Protein AF-A0A8B7JJY1-F1 (afdb_monomer_lite)

Secondary structure (DSSP, 8-state):
--TTHHHHHHHHHHHHHHTT--------------------SGGGGGG------TTHHHHHHHHHT-TTT--HHHHHHHHHHHHHHHHHHHHHHHHHHHHHHHHHHHHHHHHHHHGGGSTT--HHHHHHHHHHHHHHHHHHHHHHHHHHHHHHHHHHHHHHHHHHH--------

Foldseek 3Di:
DPPPVVVVVVVVVVVVCVVPPDDPDDDDDDDDDDDDDDDPPVVPPPPDDDDDDPVPVVVVVVCVVCVPPDDPVNVVVVVLVVVLVVLVVVLVVLVVVLVVVVSVLVVLVVVLVVQVVDPPRDPVVSVVSVVVSVVVNCVSVVVSVVSVVVSVVSVVVVVVVVVVVCDPDPPDD

Structure (mmCIF, N/CA/C/O backbone):
data_AF-A0A8B7JJY1-F1
#
_entry.id   AF-A0A8B7JJY1-F1
#
loop_
_atom_site.group_PDB
_atom_site.id
_atom_site.type_symbol
_atom_site.label_atom_id
_atom_site.label_alt_id
_atom_site.label_comp_id
_atom_site.label_asym_id
_atom_site.label_entity_id
_atom_site.label_seq_id
_atom_site.pdbx_PDB_ins_code
_atom_site.Cartn_x
_atom_site.Cartn_y
_atom_site.Cartn_z
_atom_site.occupancy
_atom_site.B_iso_or_equiv
_atom_site.auth_seq_id
_atom_site.auth_comp_id
_atom_site.auth_asym_id
_atom_site.auth_atom_id
_atom_site.pdbx_PDB_model_num
ATOM 1 N N . MET A 1 1 ? -11.101 31.509 41.297 1.00 53.81 1 MET A N 1
ATOM 2 C CA . MET A 1 1 ? -9.806 30.804 41.414 1.00 53.81 1 MET A CA 1
ATOM 3 C C . MET A 1 1 ? -9.238 30.562 40.014 1.00 53.81 1 MET A C 1
ATOM 5 O O . MET A 1 1 ? -9.301 29.448 39.533 1.00 53.81 1 MET A O 1
ATOM 9 N N . ALA A 1 2 ? -8.731 31.598 39.335 1.00 56.09 2 ALA A N 1
ATOM 10 C CA . ALA A 1 2 ? -8.186 31.492 37.966 1.00 56.09 2 ALA A CA 1
ATOM 11 C C . ALA A 1 2 ? -6.667 31.771 37.901 1.00 56.09 2 ALA A C 1
ATOM 13 O O . ALA A 1 2 ? -6.073 31.840 36.832 1.00 56.09 2 ALA A O 1
ATOM 14 N N . SER A 1 3 ? -6.023 31.951 39.060 1.00 49.88 3 SER A N 1
ATOM 15 C CA . SER A 1 3 ? -4.621 32.381 39.147 1.00 49.88 3 SER A CA 1
ATOM 16 C C . SER A 1 3 ? -3.614 31.225 39.174 1.00 49.88 3 SER A C 1
ATOM 18 O O . SER A 1 3 ? -2.417 31.485 39.127 1.00 49.88 3 SER A O 1
ATOM 20 N N . CYS A 1 4 ? -4.061 29.968 39.266 1.00 49.09 4 CYS A N 1
ATOM 21 C CA . CYS A 1 4 ? -3.164 28.807 39.345 1.00 49.09 4 CYS A CA 1
ATOM 22 C C . CYS A 1 4 ? -2.930 28.153 37.972 1.00 49.09 4 CYS A C 1
ATOM 24 O O . CYS A 1 4 ? -1.825 27.694 37.698 1.00 49.09 4 CYS A O 1
ATOM 26 N N . GLU A 1 5 ? -3.928 28.168 37.081 1.00 56.09 5 GLU A N 1
ATOM 27 C CA . GLU A 1 5 ? -3.805 27.614 35.721 1.00 56.09 5 GLU A CA 1
ATOM 28 C C . GLU A 1 5 ? -2.905 28.461 34.813 1.00 56.09 5 GLU A C 1
ATOM 30 O O . GLU A 1 5 ? -2.125 27.917 34.032 1.00 56.09 5 GLU A O 1
ATOM 35 N N . ASN A 1 6 ? -2.936 29.791 34.954 1.00 55.22 6 ASN A N 1
ATOM 36 C CA . ASN A 1 6 ? -2.139 30.672 34.097 1.00 55.22 6 ASN A CA 1
ATOM 37 C C . ASN A 1 6 ? -0.626 30.596 34.404 1.00 55.22 6 ASN A C 1
ATOM 39 O O . ASN A 1 6 ? 0.219 30.657 33.507 1.00 55.22 6 ASN A O 1
ATOM 43 N N . THR A 1 7 ? -0.270 30.381 35.673 1.00 59.16 7 THR A N 1
ATOM 44 C CA . THR A 1 7 ? 1.124 30.208 36.114 1.00 59.16 7 THR A CA 1
ATOM 45 C C . THR A 1 7 ? 1.692 28.871 35.638 1.00 59.16 7 THR A C 1
ATOM 47 O O . THR A 1 7 ? 2.851 28.797 35.236 1.00 59.16 7 THR A O 1
ATOM 50 N N . LEU A 1 8 ? 0.864 27.820 35.607 1.00 59.53 8 LEU A N 1
ATOM 51 C CA . LEU A 1 8 ? 1.275 26.482 35.178 1.00 59.53 8 LEU A CA 1
ATOM 52 C C . LEU A 1 8 ? 1.573 26.428 33.670 1.00 59.53 8 LEU A C 1
ATOM 54 O O . LEU A 1 8 ? 2.551 25.807 33.256 1.00 59.53 8 LEU A O 1
ATOM 58 N N . ASN A 1 9 ? 0.783 27.137 32.855 1.00 59.88 9 ASN A N 1
ATOM 59 C CA . ASN A 1 9 ? 1.056 27.282 31.423 1.00 59.88 9 ASN A CA 1
ATOM 60 C C . ASN A 1 9 ? 2.315 28.116 31.148 1.00 59.88 9 ASN A C 1
ATOM 62 O O . ASN A 1 9 ? 3.125 27.728 30.308 1.00 59.88 9 ASN A O 1
ATOM 66 N N . THR A 1 10 ? 2.538 29.200 31.899 1.00 67.88 10 THR A N 1
ATOM 67 C CA . THR A 1 10 ? 3.761 30.017 31.778 1.00 67.88 10 THR A CA 1
ATOM 68 C C . THR A 1 10 ? 5.023 29.218 32.127 1.00 67.88 10 THR A C 1
ATOM 70 O O . THR A 1 10 ? 6.029 29.318 31.428 1.00 67.88 10 THR A O 1
ATOM 73 N N . LEU A 1 11 ? 4.972 28.364 33.156 1.00 64.19 11 LEU A N 1
ATOM 74 C CA . LEU A 1 11 ? 6.097 27.502 33.548 1.00 64.19 11 LEU A CA 1
ATOM 75 C C . LEU A 1 11 ? 6.372 26.378 32.535 1.00 64.19 11 LEU A C 1
ATOM 77 O O . LEU A 1 11 ? 7.530 26.038 32.293 1.00 64.19 11 LEU A O 1
ATOM 81 N N . ARG A 1 12 ? 5.329 25.837 31.891 1.00 62.50 12 ARG A N 1
ATOM 82 C CA . ARG A 1 12 ? 5.481 24.855 30.802 1.00 62.50 12 ARG A CA 1
ATOM 83 C C . ARG A 1 12 ? 6.075 25.485 29.540 1.00 62.50 12 ARG A C 1
ATOM 85 O O . ARG A 1 12 ? 6.943 24.876 28.919 1.00 62.50 12 ARG A O 1
ATOM 92 N N . TYR A 1 13 ? 5.678 26.715 29.206 1.00 61.44 13 TYR A N 1
ATOM 93 C CA . TYR A 1 13 ? 6.307 27.483 28.127 1.00 61.44 13 TYR A CA 1
ATOM 94 C C . TYR A 1 13 ? 7.767 27.831 28.448 1.00 61.44 13 TYR A C 1
ATOM 96 O O . TYR A 1 13 ? 8.627 27.688 27.586 1.00 61.44 13 TYR A O 1
ATOM 104 N N . ALA A 1 14 ? 8.074 28.217 29.692 1.00 62.66 14 ALA A N 1
ATOM 105 C CA . ALA A 1 14 ? 9.435 28.547 30.111 1.00 62.66 14 ALA A CA 1
ATOM 106 C C . ALA A 1 14 ? 10.409 27.363 29.982 1.00 62.66 14 ALA A C 1
ATOM 108 O O . ALA A 1 14 ? 11.548 27.574 29.577 1.00 62.66 14 ALA A O 1
ATOM 109 N N . ASN A 1 15 ? 9.970 26.129 30.264 1.00 58.31 15 ASN A N 1
ATOM 110 C CA . ASN A 1 15 ? 10.797 24.936 30.040 1.00 58.31 15 ASN A CA 1
ATOM 111 C C . ASN A 1 15 ? 10.947 24.593 28.553 1.00 58.31 15 ASN A C 1
ATOM 113 O O . ASN A 1 15 ? 12.046 24.270 28.124 1.00 58.31 15 ASN A O 1
ATOM 117 N N . ARG A 1 16 ? 9.889 24.741 27.744 1.00 63.34 16 ARG A N 1
ATOM 118 C CA . ARG A 1 16 ? 9.947 24.438 26.301 1.00 63.34 16 ARG A CA 1
ATOM 119 C C . ARG A 1 16 ? 10.773 25.451 25.495 1.00 63.34 16 ARG A C 1
ATOM 121 O O . ARG A 1 16 ? 11.265 25.123 24.425 1.00 63.34 16 ARG A O 1
ATOM 128 N N . VAL A 1 17 ? 10.931 26.674 26.007 1.00 52.97 17 VAL A N 1
ATOM 129 C CA . VAL A 1 17 ? 11.769 27.729 25.406 1.00 52.97 17 VAL A CA 1
ATOM 130 C C . VAL A 1 17 ? 13.211 27.689 25.938 1.00 52.97 17 VAL A C 1
ATOM 132 O O . VAL A 1 17 ? 14.125 28.115 25.237 1.00 52.97 17 VAL A O 1
ATOM 135 N N . LYS A 1 18 ? 13.455 27.138 27.139 1.00 53.94 18 LYS A N 1
ATOM 136 C CA . LYS A 1 18 ? 14.809 27.027 27.715 1.00 53.94 18 LYS A CA 1
ATOM 137 C C . LYS A 1 18 ? 15.729 26.040 26.993 1.00 53.94 18 LYS A C 1
ATOM 139 O O . LYS A 1 18 ? 16.936 26.149 27.159 1.00 53.94 18 LYS A O 1
ATOM 144 N N . GLU A 1 19 ? 15.188 25.130 26.188 1.00 52.56 19 GLU A N 1
ATOM 145 C CA . GLU A 1 19 ? 15.980 24.224 25.339 1.00 52.56 19 GLU A CA 1
ATOM 146 C C . GLU A 1 19 ? 16.376 24.851 23.986 1.00 52.56 19 GLU A C 1
ATOM 148 O O . GLU A 1 19 ? 17.076 24.226 23.199 1.00 52.56 19 GLU A O 1
ATOM 153 N N . LEU A 1 20 ? 15.985 26.107 23.717 1.00 45.38 20 LEU A N 1
ATOM 154 C CA . LEU A 1 20 ? 16.317 26.846 22.487 1.00 45.38 20 LEU A CA 1
ATOM 155 C C . LEU A 1 20 ? 17.454 27.871 22.658 1.00 45.38 20 LEU A C 1
ATOM 157 O O . LEU A 1 20 ? 17.585 28.795 21.853 1.00 45.38 20 LEU A O 1
ATOM 161 N N . THR A 1 21 ? 18.309 27.735 23.674 1.00 42.06 21 THR A N 1
ATOM 162 C CA . THR A 1 21 ? 19.551 28.520 23.729 1.00 42.06 21 THR A CA 1
ATOM 163 C C . THR A 1 21 ? 20.600 27.888 22.820 1.00 42.06 21 THR A C 1
ATOM 165 O O . THR A 1 21 ? 21.373 27.032 23.234 1.00 42.06 21 THR A O 1
ATOM 168 N N . VAL A 1 22 ? 20.604 28.327 21.563 1.00 49.00 22 VAL A N 1
ATOM 169 C CA . VAL A 1 22 ? 21.745 28.199 20.654 1.00 49.00 22 VAL A CA 1
ATOM 170 C C . VAL A 1 22 ? 22.878 29.053 21.221 1.00 49.00 22 VAL A C 1
ATOM 172 O O . VAL A 1 22 ? 22.745 30.276 21.279 1.00 49.00 22 VAL A O 1
ATOM 175 N N . ASP A 1 23 ? 23.967 28.420 21.657 1.00 38.47 23 ASP A N 1
ATOM 176 C CA . ASP A 1 23 ? 25.194 29.104 22.069 1.00 38.47 23 ASP A CA 1
ATOM 177 C C . ASP A 1 23 ? 25.803 29.867 20.877 1.00 38.47 23 ASP A C 1
ATOM 179 O O . ASP A 1 23 ? 26.212 29.248 19.891 1.00 38.47 23 ASP A O 1
ATOM 183 N N . PRO A 1 24 ? 25.916 31.208 20.928 1.00 44.78 24 PRO A N 1
ATOM 184 C CA . PRO A 1 24 ? 26.513 31.994 19.865 1.00 44.78 24 PRO A CA 1
ATOM 185 C C . PRO A 1 24 ? 27.947 32.366 20.255 1.00 44.78 24 PRO A C 1
ATOM 187 O O . PRO A 1 24 ? 28.240 33.532 20.495 1.00 44.78 24 PRO A O 1
ATOM 190 N N . SER A 1 25 ? 28.851 31.389 20.374 1.00 33.53 25 SER A N 1
ATOM 191 C CA . SER A 1 25 ? 30.288 31.688 20.487 1.00 33.53 25 SER A CA 1
ATOM 192 C C . SER A 1 25 ? 31.178 30.474 20.206 1.00 33.53 25 SER A C 1
ATOM 194 O O . SER A 1 25 ? 31.811 29.917 21.097 1.00 33.53 25 SER A O 1
ATOM 196 N N . ALA A 1 26 ? 31.265 30.097 18.933 1.00 39.69 26 ALA A N 1
ATOM 197 C CA . ALA A 1 26 ? 32.429 29.412 18.374 1.00 39.69 26 ALA A CA 1
ATOM 198 C C . ALA A 1 26 ? 32.593 29.865 16.917 1.00 39.69 26 ALA A C 1
ATOM 200 O O . ALA A 1 26 ? 32.303 29.148 15.965 1.00 39.69 26 ALA A O 1
ATOM 201 N N . ALA A 1 27 ? 32.985 31.129 16.749 1.00 38.72 27 ALA A N 1
ATOM 202 C CA . ALA A 1 27 ? 33.456 31.635 15.472 1.00 38.72 27 ALA A CA 1
ATOM 203 C C . ALA A 1 27 ? 34.846 31.053 15.184 1.00 38.72 27 ALA A C 1
ATOM 205 O O . ALA A 1 27 ? 35.764 31.248 15.979 1.00 38.72 27 ALA A O 1
ATOM 206 N N . GLY A 1 28 ? 35.001 30.407 14.027 1.00 34.50 28 GLY A N 1
ATOM 207 C CA . GLY A 1 28 ? 36.308 30.176 13.417 1.00 34.50 28 GLY A CA 1
ATOM 208 C C . GLY A 1 28 ? 36.472 28.822 12.740 1.00 34.50 28 GLY A C 1
ATOM 209 O O . GLY A 1 28 ? 37.181 27.980 13.265 1.00 34.50 28 GLY A O 1
ATOM 210 N N . ASP A 1 29 ? 35.865 28.625 11.568 1.00 31.89 29 ASP A N 1
ATOM 211 C CA . ASP A 1 29 ? 36.676 28.437 10.358 1.00 31.89 29 ASP A CA 1
ATOM 212 C C . ASP A 1 29 ? 35.815 28.454 9.088 1.00 31.89 29 ASP A C 1
ATOM 214 O O . ASP A 1 29 ? 34.839 27.724 8.931 1.00 31.89 29 ASP A O 1
ATOM 218 N N . ILE A 1 30 ? 36.191 29.339 8.167 1.00 44.38 30 ILE A N 1
ATOM 219 C CA . ILE A 1 30 ? 35.606 29.468 6.834 1.00 44.38 30 ILE A CA 1
ATOM 220 C C . ILE A 1 30 ? 36.326 28.490 5.911 1.00 44.38 30 ILE A C 1
ATOM 222 O O . ILE A 1 30 ? 37.510 28.703 5.653 1.00 44.38 30 ILE A O 1
ATOM 226 N N . ARG A 1 31 ? 35.604 27.532 5.307 1.00 36.28 31 ARG A N 1
ATOM 227 C CA . ARG A 1 31 ? 35.847 27.055 3.927 1.00 36.28 31 ARG A CA 1
ATOM 228 C C . ARG A 1 31 ? 34.534 26.669 3.220 1.00 36.28 31 ARG A C 1
ATOM 230 O O . ARG A 1 31 ? 33.567 26.337 3.897 1.00 36.28 31 ARG A O 1
ATOM 237 N N . PRO A 1 32 ? 34.469 26.819 1.881 1.00 40.12 32 PRO A N 1
ATOM 238 C CA . PRO A 1 32 ? 33.241 27.171 1.177 1.00 40.12 32 PRO A CA 1
ATOM 239 C C . PRO A 1 32 ? 32.464 25.976 0.601 1.00 40.12 32 PRO A C 1
ATOM 241 O O . PRO A 1 32 ? 33.020 24.912 0.356 1.00 40.12 32 PRO A O 1
ATOM 244 N N . ILE A 1 33 ? 31.174 26.246 0.371 1.00 48.72 33 ILE A N 1
ATOM 245 C CA . ILE A 1 33 ? 30.218 25.699 -0.613 1.00 48.72 33 ILE A CA 1
ATOM 246 C C . ILE A 1 33 ? 30.835 24.684 -1.601 1.00 48.72 33 ILE A C 1
ATOM 248 O O . ILE A 1 33 ? 31.782 25.034 -2.300 1.00 48.72 33 ILE A O 1
ATOM 252 N N . ILE A 1 34 ? 30.267 23.469 -1.687 1.00 43.06 34 ILE A N 1
ATOM 253 C CA . ILE A 1 34 ? 29.557 22.855 -2.840 1.00 43.06 34 ILE A CA 1
ATOM 254 C C . ILE A 1 34 ? 29.256 21.359 -2.494 1.00 43.06 34 ILE A C 1
ATOM 256 O O . ILE A 1 34 ? 30.105 20.670 -1.940 1.00 43.06 34 ILE A O 1
ATOM 260 N N . HIS A 1 35 ? 28.065 20.891 -2.909 1.00 35.81 35 HIS A N 1
ATOM 261 C CA . HIS A 1 35 ? 27.579 19.505 -3.119 1.00 35.81 35 HIS A CA 1
ATOM 262 C C . HIS A 1 35 ? 26.635 18.872 -2.072 1.00 35.81 35 HIS A C 1
ATOM 264 O O . HIS A 1 35 ? 27.042 18.339 -1.049 1.00 35.81 35 HIS A O 1
ATOM 270 N N . HIS A 1 36 ? 25.341 18.938 -2.424 1.00 46.75 36 HIS A N 1
ATOM 271 C CA . HIS A 1 36 ? 24.285 17.916 -2.330 1.00 46.75 36 HIS A CA 1
ATOM 272 C C . HIS A 1 36 ? 24.599 16.633 -1.534 1.00 46.75 36 HIS A C 1
ATOM 274 O O . HIS A 1 36 ? 25.464 15.856 -1.928 1.00 46.75 36 HIS A O 1
ATOM 280 N N . ALA A 1 37 ? 23.769 16.337 -0.530 1.00 37.34 37 ALA A N 1
ATOM 281 C CA . ALA A 1 37 ? 23.560 14.981 -0.027 1.00 37.34 37 ALA A CA 1
ATOM 282 C C . ALA A 1 37 ? 22.047 14.743 0.151 1.00 37.34 37 ALA A C 1
ATOM 284 O O . ALA A 1 37 ? 21.436 15.348 1.035 1.00 37.34 37 ALA A O 1
ATOM 285 N N . PRO A 1 38 ? 21.407 13.929 -0.707 1.00 48.16 38 PRO A N 1
ATOM 286 C CA . PRO A 1 38 ? 20.102 13.353 -0.432 1.00 48.16 38 PRO A CA 1
ATOM 287 C C . PRO A 1 38 ? 20.334 12.044 0.327 1.00 48.16 38 PRO A C 1
ATOM 289 O O . PRO A 1 38 ? 20.974 11.158 -0.215 1.00 48.16 38 PRO A O 1
ATOM 292 N N . ASN A 1 39 ? 19.893 11.952 1.579 1.00 45.53 39 ASN A N 1
ATOM 293 C CA . ASN A 1 39 ? 19.577 10.696 2.273 1.00 45.53 39 ASN A CA 1
ATOM 294 C C . ASN A 1 39 ? 19.103 11.067 3.682 1.00 45.53 39 ASN A C 1
ATOM 296 O O . ASN A 1 39 ? 19.891 11.188 4.610 1.00 45.53 39 ASN A O 1
ATOM 300 N N . GLN A 1 40 ? 17.800 11.323 3.807 1.00 50.97 40 GLN A N 1
ATOM 301 C CA . GLN A 1 40 ? 17.097 11.472 5.092 1.00 50.97 40 GLN A CA 1
ATOM 302 C C . GLN A 1 40 ? 16.291 10.202 5.429 1.00 50.97 40 GLN A C 1
ATOM 304 O O . GLN A 1 40 ? 15.355 10.257 6.218 1.00 50.97 40 GLN A O 1
ATOM 309 N N . ILE A 1 41 ? 16.600 9.078 4.776 1.00 54.75 41 ILE A N 1
ATOM 310 C CA . ILE A 1 41 ? 15.827 7.834 4.894 1.00 54.75 41 ILE A CA 1
ATOM 311 C C . ILE A 1 41 ? 16.352 6.971 6.056 1.00 54.75 41 ILE A C 1
ATOM 313 O O . ILE A 1 41 ? 15.552 6.406 6.794 1.00 54.75 41 ILE A O 1
ATOM 317 N N . ASP A 1 42 ? 17.669 6.973 6.289 1.00 49.69 42 ASP A N 1
ATOM 318 C CA . ASP A 1 42 ? 18.332 6.207 7.361 1.00 49.69 42 ASP A CA 1
ATOM 319 C C . ASP A 1 42 ? 17.873 6.594 8.783 1.00 49.69 42 ASP A C 1
ATOM 321 O O . ASP A 1 42 ? 17.806 5.756 9.678 1.00 49.69 42 ASP A O 1
ATOM 325 N N . ASP A 1 43 ? 17.504 7.857 9.016 1.00 48.50 43 ASP A N 1
ATOM 326 C CA . ASP A 1 43 ? 17.168 8.343 10.366 1.00 48.50 43 ASP A CA 1
ATOM 327 C C . ASP A 1 43 ? 15.772 7.906 10.860 1.00 48.50 43 ASP A C 1
ATOM 329 O O . ASP A 1 43 ? 15.434 8.119 12.028 1.00 48.50 43 ASP A O 1
ATOM 333 N N . LEU A 1 44 ? 14.942 7.295 10.005 1.00 50.69 44 LEU A N 1
ATOM 334 C CA . LEU A 1 44 ? 13.538 7.012 10.323 1.00 50.69 44 LEU A CA 1
ATOM 335 C C . LEU A 1 44 ? 13.284 5.598 10.872 1.00 50.69 44 LEU A C 1
ATOM 337 O O . LEU A 1 44 ? 12.247 5.352 11.495 1.00 50.69 44 LEU A O 1
ATOM 341 N N . GLU A 1 45 ? 14.236 4.682 10.697 1.00 51.00 45 GLU A N 1
ATOM 342 C CA . GLU A 1 45 ? 14.112 3.275 11.096 1.00 51.00 45 GLU A CA 1
ATOM 343 C C . GLU A 1 45 ? 14.247 3.076 12.623 1.00 51.00 45 GLU A C 1
ATOM 345 O O . GLU A 1 45 ? 13.600 2.212 13.217 1.00 51.00 45 GLU A O 1
ATOM 350 N N . THR A 1 46 ? 15.009 3.938 13.305 1.00 49.69 46 THR A N 1
ATOM 351 C CA . THR A 1 46 ? 15.465 3.723 14.693 1.00 49.69 46 THR A CA 1
ATOM 352 C C . THR A 1 46 ? 14.451 4.090 15.792 1.00 49.69 46 THR A C 1
ATOM 354 O O . T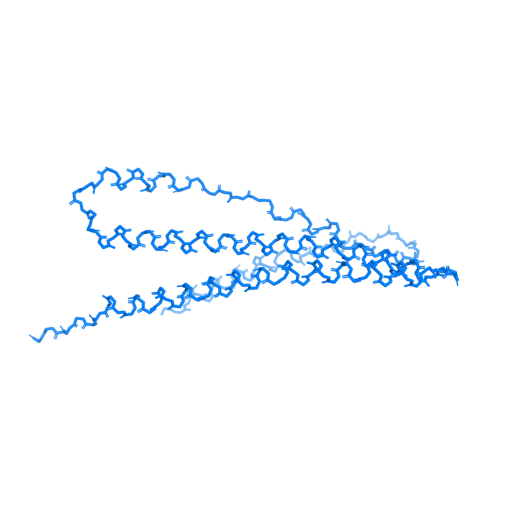HR A 1 46 ? 14.720 3.885 16.975 1.00 49.69 46 THR A O 1
ATOM 357 N N . GLN A 1 47 ? 13.283 4.649 15.457 1.00 49.25 47 GLN A N 1
ATOM 358 C CA . GLN A 1 47 ? 12.389 5.268 16.453 1.00 49.25 47 GLN A CA 1
ATOM 359 C C . GLN A 1 47 ? 11.287 4.345 17.015 1.00 49.25 47 GLN A C 1
ATOM 361 O O . GLN A 1 47 ? 10.674 4.676 18.030 1.00 49.25 47 GLN A O 1
ATOM 366 N N . TRP A 1 48 ? 11.022 3.184 16.409 1.00 54.06 48 TRP A N 1
ATOM 367 C CA . TRP A 1 48 ? 9.759 2.456 16.641 1.00 54.06 48 TRP A CA 1
ATOM 368 C C . TRP A 1 48 ? 9.895 1.096 17.348 1.00 54.06 48 TRP A C 1
ATOM 370 O O . TRP A 1 48 ? 8.969 0.287 17.323 1.00 54.06 48 TRP A O 1
ATOM 380 N N . GLY A 1 49 ? 11.026 0.854 18.018 1.00 49.25 49 GLY A N 1
ATOM 381 C CA . GLY A 1 49 ? 11.299 -0.374 18.769 1.00 49.25 49 GLY A CA 1
ATOM 382 C C . GLY A 1 49 ? 10.408 -0.572 20.006 1.00 49.25 49 GLY A C 1
ATOM 383 O O . GLY A 1 49 ? 10.631 0.046 21.041 1.00 49.25 49 GLY A O 1
ATOM 384 N N . VAL A 1 50 ? 9.422 -1.462 19.858 1.00 52.78 50 VAL A N 1
ATOM 385 C CA . VAL A 1 50 ? 8.865 -2.442 20.817 1.00 52.78 50 VAL A CA 1
ATOM 386 C C . VAL A 1 50 ? 8.839 -2.052 22.303 1.00 52.78 50 VAL A C 1
ATOM 388 O O . VAL A 1 50 ? 9.834 -2.137 23.020 1.00 52.78 50 VAL A O 1
ATOM 391 N N . GLY A 1 51 ? 7.630 -1.790 22.801 1.00 42.72 51 GLY A N 1
ATOM 392 C CA . GLY A 1 51 ? 7.303 -1.812 24.225 1.00 42.72 51 GLY A CA 1
ATOM 393 C C . GLY A 1 51 ? 6.040 -2.633 24.470 1.00 42.72 51 GLY A C 1
ATOM 394 O O . GLY A 1 51 ? 4.974 -2.061 24.668 1.00 42.72 51 GLY A O 1
ATOM 395 N N . SER A 1 52 ? 6.136 -3.965 24.444 1.00 45.16 52 SER A N 1
ATOM 396 C CA . SER A 1 52 ? 5.044 -4.829 24.909 1.00 45.16 52 SER A CA 1
ATOM 397 C C . SER A 1 52 ? 4.917 -4.693 26.429 1.00 45.16 52 SER A C 1
ATOM 399 O O . SER A 1 52 ? 5.843 -5.025 27.170 1.00 45.16 52 SER A O 1
ATOM 401 N N . SER A 1 53 ? 3.786 -4.161 26.898 1.00 46.69 53 SER A N 1
ATOM 402 C CA . SER A 1 53 ? 3.531 -3.968 28.328 1.00 46.69 53 SER A CA 1
ATOM 403 C C . SER A 1 53 ? 3.152 -5.297 29.015 1.00 46.69 53 SER A C 1
ATOM 405 O O . SER A 1 53 ? 2.231 -5.965 28.544 1.00 46.69 53 SER A O 1
ATOM 407 N N . PRO A 1 54 ? 3.772 -5.679 30.152 1.00 49.22 54 PRO A N 1
ATOM 408 C CA . PRO A 1 54 ? 3.503 -6.940 30.870 1.00 49.22 54 PRO A CA 1
ATOM 409 C C . PRO A 1 54 ? 2.119 -7.070 31.539 1.00 49.22 54 PRO A C 1
ATOM 411 O O . PRO A 1 54 ? 1.864 -8.036 32.246 1.00 49.22 54 PRO A O 1
ATOM 414 N N . GLN A 1 55 ? 1.217 -6.103 31.374 1.00 52.03 55 GLN A N 1
ATOM 415 C CA . GLN A 1 55 ? 0.028 -5.936 32.229 1.00 52.03 55 GLN A CA 1
ATOM 416 C C . GLN A 1 55 ? -1.154 -6.865 31.889 1.00 52.03 55 GLN A C 1
ATOM 418 O O . GLN A 1 55 ? -2.176 -6.831 32.574 1.00 52.03 55 GLN A O 1
ATOM 423 N N . ARG A 1 56 ? -1.042 -7.684 30.834 1.00 56.34 56 ARG A N 1
ATOM 424 C CA . ARG A 1 56 ? -2.131 -8.553 30.348 1.00 56.34 56 ARG A CA 1
ATOM 425 C C . ARG A 1 56 ? -2.357 -9.785 31.234 1.00 56.34 56 ARG A C 1
ATOM 427 O O . ARG A 1 56 ? -3.497 -10.225 31.365 1.00 56.34 56 ARG A O 1
ATOM 434 N N . ASP A 1 57 ? -1.309 -10.300 31.878 1.00 59.59 57 ASP A N 1
ATOM 435 C CA . ASP A 1 57 ? -1.399 -11.520 32.697 1.00 59.59 57 ASP A CA 1
ATOM 436 C C . ASP A 1 57 ? -1.953 -11.256 34.106 1.00 59.59 57 ASP A C 1
ATOM 438 O O . ASP A 1 57 ? -2.700 -12.073 34.651 1.00 59.59 57 ASP A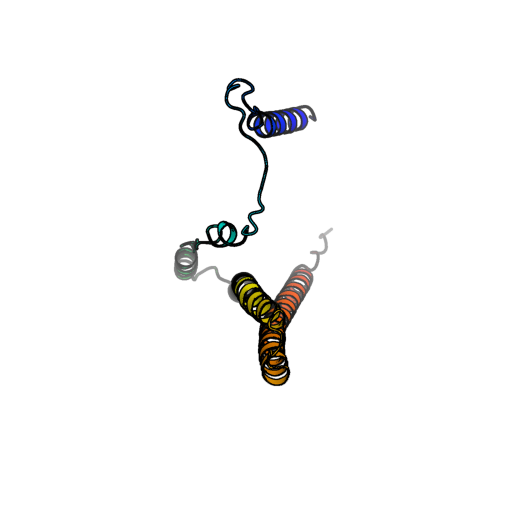 O 1
ATOM 442 N N . ASP A 1 58 ? -1.676 -10.080 34.669 1.00 64.44 58 ASP A N 1
ATOM 443 C CA . ASP A 1 58 ? -2.088 -9.734 36.033 1.00 64.44 58 ASP A CA 1
ATOM 444 C C . ASP A 1 58 ? -3.613 -9.574 36.156 1.00 64.44 58 ASP A C 1
ATOM 446 O O . ASP A 1 58 ? -4.209 -9.956 37.164 1.00 64.44 58 ASP A O 1
ATOM 450 N N . LEU A 1 59 ? -4.277 -9.055 35.116 1.00 61.03 59 LEU A N 1
ATOM 451 C CA . LEU A 1 59 ? -5.723 -8.811 35.139 1.00 61.03 59 LEU A CA 1
ATOM 452 C C . LEU A 1 59 ? -6.541 -10.105 35.013 1.00 61.03 59 LEU A C 1
ATOM 454 O O . LEU A 1 59 ? -7.604 -10.236 35.627 1.00 61.03 59 LEU A O 1
ATOM 458 N N . LYS A 1 60 ? -6.008 -11.090 34.279 1.00 63.59 60 LYS A N 1
ATOM 459 C CA . LYS A 1 60 ? -6.576 -12.438 34.196 1.00 63.59 60 LYS A CA 1
ATOM 460 C C . LYS A 1 60 ? -6.532 -13.134 35.561 1.00 63.59 60 LYS A C 1
ATOM 462 O O . LYS A 1 60 ? -7.541 -13.694 35.988 1.00 63.59 60 LYS A O 1
ATOM 467 N N . LEU A 1 61 ? -5.415 -13.000 36.284 1.00 62.12 61 LEU A N 1
ATOM 468 C CA . LEU A 1 61 ? -5.257 -13.542 37.638 1.00 62.12 61 LEU A CA 1
ATOM 469 C C . LEU A 1 61 ? -6.251 -12.937 38.646 1.00 62.12 61 LEU A C 1
ATOM 471 O O . LEU A 1 61 ? -6.746 -13.636 39.529 1.00 62.12 61 LEU A O 1
ATOM 475 N N . LEU A 1 62 ? -6.554 -11.641 38.522 1.00 60.25 62 LEU A N 1
ATOM 476 C CA . LEU A 1 62 ? -7.484 -10.946 39.421 1.00 60.25 62 LEU A CA 1
ATOM 477 C C . LEU A 1 62 ? -8.950 -11.359 39.205 1.00 60.25 62 LEU A C 1
ATOM 479 O O . LEU A 1 62 ? -9.726 -11.357 40.165 1.00 60.25 62 LEU A O 1
ATOM 483 N N . CYS A 1 63 ? -9.317 -11.740 37.976 1.00 56.00 63 CYS A N 1
ATOM 484 C CA . CYS A 1 63 ? -10.649 -12.263 37.656 1.00 56.00 63 CYS A CA 1
ATOM 485 C C . CYS A 1 63 ? -10.844 -13.690 38.186 1.00 56.00 63 CYS A C 1
ATOM 487 O O . CYS A 1 63 ? -11.884 -13.979 38.772 1.00 56.00 63 CYS A O 1
ATOM 489 N N . GLU A 1 64 ? -9.833 -14.555 38.047 1.00 58.06 64 GLU A N 1
ATOM 490 C CA . GLU A 1 64 ? -9.853 -15.927 38.585 1.00 58.06 64 GLU A CA 1
ATOM 491 C C . GLU A 1 64 ? -9.950 -15.950 40.124 1.00 58.06 64 GLU A C 1
ATOM 493 O O . GLU A 1 64 ? -10.488 -16.889 40.701 1.00 58.06 64 GLU A O 1
ATOM 498 N N . GLN A 1 65 ? -9.478 -14.899 40.806 1.00 53.97 65 GLN A N 1
ATOM 499 C CA . GLN A 1 65 ? -9.562 -14.776 42.268 1.00 53.97 65 GLN A CA 1
ATOM 500 C C . GLN A 1 65 ? -10.885 -14.188 42.793 1.00 53.97 65 GLN A C 1
ATOM 502 O O . GLN A 1 65 ? -11.102 -14.213 44.003 1.00 53.97 65 GLN A O 1
ATOM 507 N N . ASN A 1 66 ? -11.773 -13.678 41.931 1.00 49.62 66 ASN A N 1
ATOM 508 C CA . ASN A 1 66 ? -13.045 -13.049 42.323 1.00 49.62 66 ASN A CA 1
ATOM 509 C C . ASN A 1 66 ? -14.256 -13.704 41.631 1.00 49.62 66 ASN A C 1
ATOM 511 O O . ASN A 1 66 ? -15.140 -13.013 41.124 1.00 49.62 66 ASN A O 1
ATOM 515 N N . GLU A 1 67 ? -14.332 -15.040 41.629 1.00 48.38 67 GLU A N 1
ATOM 516 C CA . GLU A 1 67 ? -15.449 -15.812 41.042 1.00 48.38 67 GLU A CA 1
ATOM 517 C C . GLU A 1 67 ? -16.844 -15.458 41.614 1.00 48.38 67 GLU A C 1
ATOM 519 O O . GLU A 1 67 ? -17.860 -15.824 41.026 1.00 48.38 67 GLU A O 1
ATOM 524 N N . GLU A 1 68 ? -16.923 -14.723 42.729 1.00 51.06 68 GLU A N 1
ATOM 525 C CA . GLU A 1 68 ? -18.182 -14.399 43.415 1.00 51.06 68 GLU A CA 1
ATOM 526 C C . GLU A 1 68 ? -18.864 -13.096 42.924 1.00 51.06 68 GLU A C 1
ATOM 528 O O . GLU A 1 68 ? -20.022 -12.860 43.266 1.00 51.06 68 GLU A O 1
ATOM 533 N N . GLU A 1 69 ? -18.219 -12.274 42.075 1.00 49.28 69 GLU A N 1
ATOM 534 C CA . GLU A 1 69 ? -18.776 -10.972 41.628 1.00 49.28 69 GLU A CA 1
ATOM 535 C C . GLU A 1 69 ? -18.664 -10.655 40.116 1.00 49.28 69 GLU A C 1
ATOM 537 O O . GLU A 1 69 ? -19.008 -9.551 39.684 1.00 49.28 69 GLU A O 1
ATOM 542 N N . VAL A 1 70 ? -18.259 -11.602 39.260 1.00 52.16 70 VAL A N 1
ATOM 543 C CA . VAL A 1 70 ? -18.229 -11.375 37.799 1.00 52.16 70 VAL A CA 1
ATOM 544 C C . VAL A 1 70 ? -19.584 -11.730 37.183 1.00 52.16 70 VAL A C 1
ATOM 546 O O . VAL A 1 70 ? -19.849 -12.866 36.796 1.00 52.16 70 VAL A O 1
ATOM 549 N N . SER A 1 71 ? -20.478 -10.744 37.074 1.00 61.88 71 SER A N 1
ATOM 550 C CA . SER A 1 71 ? -21.706 -10.905 36.282 1.00 61.88 71 SER A CA 1
ATOM 551 C C . SER A 1 71 ? -21.345 -11.318 34.839 1.00 61.88 71 SER A C 1
ATOM 553 O O . SER A 1 71 ? -20.428 -10.725 34.266 1.00 61.88 71 SER A O 1
ATOM 555 N N . PRO A 1 72 ? -22.072 -12.251 34.191 1.00 66.50 72 PRO A N 1
ATOM 556 C CA . PRO A 1 72 ? -21.841 -12.657 32.793 1.00 66.50 72 PRO A CA 1
ATOM 557 C C . PRO A 1 72 ? -21.754 -11.482 31.798 1.00 66.50 72 PRO A C 1
ATOM 559 O O . PRO A 1 72 ? -21.106 -11.568 30.754 1.00 66.50 72 PRO A O 1
ATOM 562 N N . GLN A 1 73 ? -22.384 -10.355 32.139 1.00 64.19 73 GLN A N 1
ATOM 563 C CA . GLN A 1 73 ? -22.327 -9.111 31.370 1.00 64.19 73 GLN A CA 1
ATOM 564 C C . GLN A 1 73 ? -20.951 -8.429 31.432 1.00 64.19 73 GLN A C 1
ATOM 566 O O . GLN A 1 73 ? -20.502 -7.881 30.431 1.00 64.19 73 GLN A O 1
ATOM 571 N N . LEU A 1 74 ? -20.270 -8.484 32.581 1.00 72.50 74 LEU A N 1
ATOM 572 C CA . LEU A 1 74 ? -18.932 -7.916 32.765 1.00 72.50 74 LEU A CA 1
ATOM 573 C C . LEU A 1 74 ? -17.878 -8.724 31.998 1.00 72.50 74 LEU A C 1
ATOM 575 O O . LEU A 1 74 ? -16.972 -8.141 31.411 1.00 72.50 74 LEU A O 1
ATOM 579 N N . PHE A 1 75 ? -18.041 -10.049 31.943 1.00 73.31 75 PHE A N 1
ATOM 580 C CA . PHE A 1 75 ? -17.186 -10.933 31.147 1.00 73.31 75 PHE A CA 1
ATOM 581 C C . PHE A 1 75 ? -17.284 -10.618 29.645 1.00 73.31 75 PHE A C 1
ATOM 583 O O . PHE A 1 75 ? -16.270 -10.378 28.997 1.00 73.31 75 PHE A O 1
ATOM 590 N N . THR A 1 76 ? -18.510 -10.517 29.120 1.00 75.31 76 THR A N 1
ATOM 591 C CA . THR A 1 76 ? -18.763 -10.165 27.708 1.00 75.31 76 THR A CA 1
ATOM 592 C C . THR A 1 76 ? -18.207 -8.778 27.360 1.00 75.31 76 THR A C 1
ATOM 594 O O . THR A 1 76 ? -17.655 -8.564 26.284 1.00 75.31 76 THR A O 1
ATOM 597 N N . PHE A 1 77 ? -18.319 -7.823 28.288 1.00 75.69 77 PHE A N 1
ATOM 598 C CA . PHE A 1 77 ? -17.747 -6.491 28.110 1.00 75.69 77 PHE A CA 1
ATOM 599 C C . PHE A 1 77 ? -16.213 -6.523 28.058 1.00 75.69 77 PHE A C 1
ATOM 601 O O . PHE A 1 77 ? -15.616 -5.921 27.170 1.00 75.69 77 PHE A O 1
ATOM 608 N N . HIS A 1 78 ? -15.568 -7.247 28.977 1.00 81.50 78 HIS A N 1
ATOM 609 C CA . HIS A 1 78 ? -14.112 -7.373 29.000 1.00 81.50 78 HIS A CA 1
ATOM 610 C C . HIS A 1 78 ? -13.572 -8.040 27.725 1.00 81.50 78 HIS A C 1
ATOM 612 O O . HIS A 1 78 ? -12.538 -7.624 27.203 1.00 81.50 78 HIS A O 1
ATOM 618 N N . GLU A 1 79 ? -14.272 -9.048 27.204 1.00 83.12 79 GLU A N 1
ATOM 619 C CA . GLU A 1 79 ? -13.943 -9.699 25.932 1.00 83.12 79 GLU A CA 1
ATOM 620 C C . GLU A 1 79 ? -14.006 -8.712 24.756 1.00 83.12 79 GLU A C 1
ATOM 622 O O . GLU A 1 79 ? -13.036 -8.594 24.008 1.00 83.12 79 GLU A O 1
ATOM 627 N N . ALA A 1 80 ? -15.086 -7.931 24.645 1.00 82.25 80 ALA A N 1
ATOM 628 C CA . ALA A 1 80 ? -15.241 -6.928 23.589 1.00 82.25 80 ALA A CA 1
ATOM 629 C C . ALA A 1 80 ? -14.163 -5.830 23.652 1.00 82.25 80 ALA A C 1
ATOM 631 O O . ALA A 1 80 ? -13.584 -5.459 22.631 1.00 82.25 80 ALA A O 1
ATOM 632 N N . VAL A 1 81 ? -13.842 -5.339 24.855 1.00 85.69 81 VAL A N 1
ATOM 633 C CA . VAL A 1 81 ? -12.762 -4.358 25.051 1.00 85.69 81 VAL A CA 1
ATOM 634 C C . VAL A 1 81 ? -11.400 -4.957 24.692 1.00 85.69 81 VAL A C 1
ATOM 636 O O . VAL A 1 81 ? -10.602 -4.296 24.033 1.00 85.69 81 VAL A O 1
ATOM 639 N N . SER A 1 82 ? -11.140 -6.210 25.077 1.00 89.19 82 SER A N 1
ATOM 640 C CA . SER A 1 82 ? -9.879 -6.897 24.758 1.00 89.19 82 SER A CA 1
ATOM 641 C C . SER A 1 82 ? -9.694 -7.055 23.249 1.00 89.19 82 SER A C 1
ATOM 643 O O . SER A 1 82 ? -8.619 -6.755 22.734 1.00 89.19 82 SER A O 1
ATOM 645 N N . GLN A 1 83 ? -10.752 -7.455 22.537 1.00 89.31 83 GLN A N 1
ATOM 646 C CA . GLN A 1 83 ? -10.740 -7.559 21.078 1.00 89.31 83 GLN A CA 1
ATOM 647 C C . GLN A 1 83 ? -10.480 -6.200 20.415 1.00 89.31 83 GLN A C 1
ATOM 649 O O . GLN A 1 83 ? -9.714 -6.116 19.462 1.00 89.31 83 GLN A O 1
ATOM 654 N N . MET A 1 84 ? -11.080 -5.122 20.922 1.00 92.12 84 MET A N 1
ATOM 655 C CA . MET A 1 84 ? -10.884 -3.780 20.371 1.00 92.12 84 MET A CA 1
ATOM 656 C C . MET A 1 84 ? -9.435 -3.290 20.510 1.00 92.12 84 MET A C 1
ATOM 658 O O . MET A 1 84 ? -8.903 -2.711 19.565 1.00 92.12 84 MET A O 1
ATOM 662 N N . VAL A 1 85 ? -8.793 -3.545 21.654 1.00 91.94 85 VAL A N 1
ATOM 663 C CA . VAL A 1 85 ? -7.375 -3.207 21.868 1.00 91.94 85 VAL A CA 1
ATOM 664 C C . VAL A 1 85 ? -6.474 -4.021 20.939 1.00 91.94 85 VAL A C 1
ATOM 666 O O . VAL A 1 85 ? -5.582 -3.461 20.314 1.00 91.94 85 VAL A O 1
ATOM 669 N N . GLU A 1 86 ? -6.735 -5.320 20.780 1.00 94.31 86 GLU A N 1
ATOM 670 C CA . GLU A 1 86 ? -5.978 -6.170 19.850 1.00 94.31 86 GLU A CA 1
ATOM 671 C C . GLU A 1 86 ? -6.113 -5.690 18.395 1.00 94.31 86 GLU A C 1
ATOM 673 O O . GLU A 1 86 ? -5.131 -5.635 17.656 1.00 94.31 86 GLU A O 1
ATOM 678 N N . MET A 1 87 ? -7.312 -5.267 17.984 1.00 94.31 87 MET A N 1
ATOM 679 C CA . MET A 1 87 ? -7.522 -4.678 16.660 1.00 94.31 87 MET A CA 1
ATOM 680 C C . MET A 1 87 ? -6.766 -3.355 16.473 1.00 94.31 87 MET A C 1
ATOM 682 O O . MET A 1 87 ? -6.255 -3.102 15.382 1.00 94.31 87 MET A O 1
ATOM 686 N N . GLU A 1 88 ? -6.702 -2.507 17.504 1.00 96.00 88 GLU A N 1
ATOM 687 C CA . GLU A 1 88 ? -5.918 -1.267 17.475 1.00 96.00 88 GLU A CA 1
ATOM 688 C C . GLU A 1 88 ? -4.425 -1.568 17.309 1.00 96.00 88 GLU A C 1
ATOM 690 O O . GLU A 1 88 ? -3.788 -1.015 16.409 1.00 96.00 88 GLU A O 1
ATOM 695 N N . GLU A 1 89 ? -3.886 -2.471 18.136 1.00 96.12 89 GLU A N 1
ATOM 696 C CA . GLU A 1 89 ? -2.489 -2.911 18.073 1.00 96.12 89 GLU A CA 1
ATOM 697 C C . GLU A 1 89 ? -2.151 -3.428 16.669 1.00 96.12 89 GLU A C 1
ATOM 699 O O . GLU A 1 89 ? -1.202 -2.940 16.054 1.00 96.12 89 GLU A O 1
ATOM 704 N N . GLN A 1 90 ? -2.986 -4.308 16.106 1.00 97.00 90 GLN A N 1
ATOM 705 C CA . GLN A 1 90 ? -2.766 -4.873 14.775 1.00 97.00 90 GLN A CA 1
ATOM 706 C C . GLN A 1 90 ? -2.777 -3.811 13.668 1.00 97.00 90 GLN A C 1
ATOM 708 O O . GLN A 1 90 ? -1.895 -3.800 12.813 1.00 97.00 90 GLN A O 1
ATOM 713 N N . VAL A 1 91 ? -3.750 -2.890 13.668 1.00 98.19 91 VAL A N 1
ATOM 714 C CA . VAL A 1 91 ? -3.809 -1.812 12.662 1.00 98.19 91 VAL A CA 1
ATOM 715 C C . VAL A 1 91 ? -2.571 -0.923 12.739 1.00 98.19 91 VAL A C 1
ATOM 717 O O . VAL A 1 91 ? -2.053 -0.483 11.710 1.00 98.19 91 VAL A O 1
ATOM 720 N N . VAL A 1 92 ? -2.093 -0.645 13.950 1.00 98.00 92 VAL A N 1
ATOM 721 C CA . VAL A 1 92 ? -0.900 0.170 14.168 1.00 98.00 92 VAL A CA 1
ATOM 722 C C . VAL A 1 92 ? 0.361 -0.565 13.712 1.00 98.00 92 VAL A C 1
ATOM 724 O O . VAL A 1 92 ? 1.204 0.051 13.059 1.00 98.00 92 VAL A O 1
ATOM 727 N N . GLU A 1 93 ? 0.500 -1.851 14.026 1.00 97.81 93 GLU A N 1
ATOM 728 C CA . GLU A 1 93 ? 1.613 -2.684 13.558 1.00 97.81 93 GLU A CA 1
ATOM 729 C C . GLU A 1 93 ? 1.638 -2.790 12.034 1.00 97.81 93 GLU A C 1
ATOM 731 O O . GLU A 1 93 ? 2.666 -2.505 11.419 1.00 97.81 93 GLU A O 1
ATOM 736 N N . ASP A 1 94 ? 0.497 -3.079 11.410 1.00 97.69 94 ASP A N 1
ATOM 737 C CA . ASP A 1 94 ? 0.392 -3.151 9.954 1.00 97.69 94 ASP A CA 1
ATOM 738 C C . ASP A 1 94 ? 0.718 -1.805 9.308 1.00 97.69 94 ASP A C 1
ATOM 740 O O . ASP A 1 94 ? 1.427 -1.750 8.308 1.00 97.69 94 ASP A O 1
ATOM 744 N N . HIS A 1 95 ? 0.268 -0.691 9.891 1.00 98.38 95 HIS A N 1
ATOM 745 C CA . HIS A 1 95 ? 0.620 0.637 9.394 1.00 98.38 95 HIS A CA 1
ATOM 746 C C . HIS A 1 95 ? 2.134 0.894 9.449 1.00 98.38 95 HIS A C 1
ATOM 748 O O . HIS A 1 95 ? 2.682 1.469 8.507 1.00 98.38 95 HIS A O 1
ATOM 754 N N . ARG A 1 96 ? 2.832 0.442 10.503 1.00 97.94 96 ARG A N 1
ATOM 755 C CA . ARG A 1 96 ? 4.305 0.517 10.563 1.00 97.94 96 ARG A CA 1
ATOM 756 C C . ARG A 1 96 ? 4.954 -0.353 9.490 1.00 97.94 96 ARG A C 1
ATOM 758 O O . ARG A 1 96 ? 5.879 0.118 8.835 1.00 97.94 96 ARG A O 1
ATOM 765 N N . ALA A 1 97 ? 4.460 -1.572 9.286 1.00 97.44 97 ALA A N 1
ATOM 766 C CA . ALA A 1 97 ? 4.977 -2.476 8.264 1.00 97.44 97 ALA A CA 1
ATOM 767 C C . ALA A 1 97 ? 4.807 -1.889 6.852 1.00 97.44 97 ALA A C 1
ATOM 769 O O . ALA A 1 97 ? 5.767 -1.825 6.091 1.00 97.44 97 ALA A O 1
ATOM 770 N N . VAL A 1 98 ? 3.623 -1.355 6.525 1.00 97.69 98 VAL A N 1
ATOM 771 C CA . VAL A 1 98 ? 3.373 -0.658 5.251 1.00 97.69 98 VAL A CA 1
ATOM 772 C C . VAL A 1 98 ? 4.283 0.555 5.082 1.00 97.69 98 VAL A C 1
ATOM 774 O O . VAL A 1 98 ? 4.737 0.843 3.975 1.00 97.69 98 VAL A O 1
ATOM 777 N N . PHE A 1 99 ? 4.556 1.280 6.165 1.00 96.94 99 PHE A N 1
ATOM 778 C CA . PHE A 1 99 ? 5.462 2.418 6.124 1.00 96.94 99 PHE A CA 1
ATOM 779 C C . PHE A 1 99 ? 6.905 1.999 5.802 1.00 96.94 99 PHE A C 1
ATOM 781 O O . PHE A 1 99 ? 7.537 2.610 4.943 1.00 96.94 99 PHE A O 1
ATOM 788 N N . GLN A 1 100 ? 7.405 0.934 6.433 1.00 96.44 100 GLN A N 1
ATOM 789 C CA . GLN A 1 100 ? 8.719 0.361 6.120 1.00 96.44 100 GLN A CA 1
ATOM 790 C C . GLN A 1 100 ? 8.786 -0.142 4.674 1.00 96.44 100 GLN A C 1
ATOM 792 O O . GLN A 1 100 ? 9.728 0.172 3.950 1.00 96.44 100 GLN A O 1
ATOM 797 N N . GLU A 1 101 ? 7.748 -0.837 4.215 1.00 95.50 101 GLU A N 1
ATOM 798 C CA . GLU A 1 101 ? 7.659 -1.305 2.832 1.00 95.50 101 GLU A CA 1
ATOM 799 C C . GLU A 1 101 ? 7.628 -0.135 1.836 1.00 95.50 101 GLU A C 1
ATOM 801 O O . GLU A 1 101 ? 8.229 -0.198 0.767 1.00 95.50 101 GLU A O 1
ATOM 806 N N . SER A 1 102 ? 7.009 0.987 2.221 1.00 95.88 102 SER A N 1
ATOM 807 C CA . SER A 1 102 ? 7.007 2.213 1.419 1.00 95.88 102 SER A CA 1
ATOM 808 C C . SER A 1 102 ? 8.392 2.811 1.238 1.00 95.88 102 SER A C 1
ATOM 810 O O . SER A 1 102 ? 8.677 3.337 0.165 1.00 95.88 102 SER A O 1
ATOM 812 N N . ILE A 1 103 ? 9.259 2.706 2.245 1.00 95.62 103 ILE A N 1
ATOM 813 C CA . ILE A 1 103 ? 10.661 3.105 2.115 1.00 95.62 103 ILE A CA 1
ATOM 814 C C . ILE A 1 103 ? 11.375 2.194 1.113 1.00 95.62 103 ILE A C 1
ATOM 816 O O . ILE A 1 103 ? 11.999 2.698 0.183 1.00 95.62 103 ILE A O 1
ATOM 820 N N . ARG A 1 104 ? 11.215 0.873 1.242 1.00 96.44 104 ARG A N 1
ATOM 821 C CA . ARG A 1 104 ? 11.815 -0.104 0.322 1.00 96.44 104 ARG A CA 1
ATOM 822 C C . ARG A 1 104 ? 11.379 0.132 -1.128 1.00 96.44 104 ARG A C 1
ATOM 824 O O . ARG A 1 104 ? 12.208 0.162 -2.030 1.00 96.44 104 ARG A O 1
ATOM 831 N N . TRP A 1 105 ? 10.088 0.376 -1.362 1.00 96.75 105 TRP A N 1
ATOM 832 C CA . TRP A 1 105 ? 9.588 0.693 -2.701 1.00 96.75 105 TRP A CA 1
ATOM 833 C C . TRP A 1 105 ? 10.177 1.975 -3.280 1.00 96.75 105 TRP A C 1
ATOM 835 O O . TRP A 1 105 ? 10.372 2.040 -4.488 1.00 96.75 105 TRP A O 1
ATOM 845 N N . LEU A 1 106 ? 10.444 2.996 -2.459 1.00 96.75 106 LEU A N 1
ATOM 846 C CA . LEU A 1 106 ? 11.081 4.220 -2.947 1.00 96.75 106 LEU A CA 1
ATOM 847 C C . LEU A 1 106 ? 12.492 3.945 -3.476 1.00 96.75 106 LEU A C 1
ATOM 849 O O . LEU A 1 106 ? 12.908 4.585 -4.439 1.00 96.75 106 LEU A O 1
ATOM 853 N N . GLU A 1 107 ? 13.221 3.008 -2.870 1.00 96.62 107 GLU A N 1
ATOM 854 C CA . GLU A 1 107 ? 14.537 2.583 -3.354 1.00 96.62 107 GLU A CA 1
ATOM 855 C C . GLU A 1 107 ? 14.424 1.832 -4.685 1.00 96.62 107 GLU A C 1
ATOM 857 O O . GLU A 1 107 ? 15.137 2.171 -5.632 1.00 96.62 107 GLU A O 1
ATOM 862 N N . ASP A 1 108 ? 13.481 0.889 -4.790 1.00 96.31 108 ASP A N 1
ATOM 863 C CA . ASP A 1 108 ? 13.211 0.148 -6.029 1.00 96.31 108 ASP A CA 1
ATOM 864 C C . ASP A 1 108 ? 12.791 1.094 -7.169 1.00 96.31 108 ASP A C 1
ATOM 866 O O . ASP A 1 108 ? 13.313 1.021 -8.280 1.00 96.31 108 ASP A O 1
ATOM 870 N N . GLU A 1 109 ? 11.882 2.033 -6.895 1.00 97.56 109 GLU A N 1
ATOM 871 C CA . GLU A 1 109 ? 11.426 3.034 -7.865 1.00 97.56 109 GLU A CA 1
ATOM 872 C C . GLU A 1 109 ? 12.546 3.991 -8.269 1.00 97.56 109 GLU A C 1
ATOM 874 O O . GLU A 1 109 ? 12.634 4.387 -9.431 1.00 97.56 109 GLU A O 1
ATOM 879 N N . LYS A 1 110 ? 13.428 4.356 -7.334 1.00 97.38 110 LYS A N 1
ATOM 880 C CA . LYS A 1 110 ? 14.601 5.174 -7.643 1.00 97.38 110 LYS A CA 1
ATOM 881 C C . LYS A 1 110 ? 15.543 4.434 -8.593 1.00 97.38 110 LYS A C 1
ATOM 883 O O . LYS A 1 110 ? 15.929 5.013 -9.603 1.00 97.38 110 LYS A O 1
ATOM 888 N N . ALA A 1 111 ? 15.862 3.169 -8.318 1.00 96.69 111 ALA A N 1
ATOM 889 C CA . ALA A 1 111 ? 16.690 2.348 -9.205 1.00 96.69 111 ALA A CA 1
ATOM 890 C C . ALA A 1 111 ? 16.041 2.171 -10.593 1.00 96.69 111 ALA A C 1
ATOM 892 O O . ALA A 1 111 ? 16.712 2.228 -11.625 1.00 96.69 111 ALA A O 1
ATOM 893 N N . LEU A 1 112 ? 14.715 2.022 -10.623 1.00 97.19 112 LEU A N 1
ATOM 894 C CA . LEU A 1 112 ? 13.924 1.925 -11.847 1.00 97.19 112 LEU A CA 1
ATOM 895 C C . LEU A 1 112 ? 13.927 3.220 -12.672 1.00 97.19 112 LEU A C 1
ATOM 897 O O . LEU A 1 112 ? 13.848 3.173 -13.896 1.00 97.19 112 LEU A O 1
ATOM 901 N N . LEU A 1 113 ? 14.045 4.381 -12.034 1.00 97.19 113 LEU A N 1
ATOM 902 C CA . LEU A 1 113 ? 14.234 5.649 -12.738 1.00 97.19 113 LEU A CA 1
ATOM 903 C C . LEU A 1 113 ? 15.675 5.813 -13.227 1.00 97.19 113 LEU A C 1
ATOM 905 O O . LEU A 1 113 ? 15.874 6.243 -14.361 1.00 97.19 113 LEU A O 1
ATOM 909 N N . GLU A 1 114 ? 16.665 5.431 -12.419 1.00 96.69 114 GLU A N 1
ATOM 910 C CA . GLU A 1 114 ? 18.085 5.492 -12.790 1.00 96.69 114 GLU A CA 1
ATOM 911 C C . GLU A 1 114 ? 18.380 4.664 -14.051 1.00 96.69 114 GLU A C 1
ATOM 913 O O . GLU A 1 114 ? 19.101 5.136 -14.928 1.00 96.69 114 GLU A O 1
ATOM 918 N N . MET A 1 115 ? 17.757 3.490 -14.229 1.00 93.06 115 MET A N 1
ATOM 919 C CA . MET A 1 115 ? 17.947 2.708 -15.463 1.00 93.06 115 MET A CA 1
ATOM 920 C C . MET A 1 115 ? 17.462 3.429 -16.728 1.00 93.06 115 MET A C 1
ATOM 922 O O . MET A 1 115 ? 17.979 3.169 -17.808 1.00 93.06 115 MET A O 1
ATOM 926 N N . THR A 1 116 ? 16.510 4.363 -16.625 1.00 95.06 116 THR A N 1
ATOM 927 C CA . THR A 1 116 ? 16.026 5.125 -17.793 1.00 95.06 116 THR A CA 1
ATOM 928 C C . THR A 1 116 ? 17.024 6.176 -18.286 1.00 95.06 116 THR A C 1
ATOM 930 O O . THR A 1 116 ? 16.830 6.753 -19.357 1.00 95.06 116 THR A O 1
ATOM 933 N N . GLU A 1 117 ? 18.096 6.432 -17.527 1.00 95.81 117 GLU A N 1
ATOM 934 C CA . GLU A 1 117 ? 19.196 7.303 -17.948 1.00 95.81 117 GLU A CA 1
ATOM 935 C C . GLU A 1 117 ? 20.122 6.619 -18.970 1.00 95.81 117 GLU A C 1
ATOM 937 O O . GLU A 1 117 ? 20.875 7.298 -19.677 1.00 95.81 117 GLU A O 1
ATOM 942 N N . GLU A 1 118 ? 20.059 5.288 -19.089 1.00 95.06 118 GLU A N 1
ATOM 943 C CA . GLU A 1 118 ? 20.788 4.533 -20.105 1.00 95.06 118 GLU A CA 1
ATOM 944 C C . GLU A 1 118 ? 20.159 4.742 -21.491 1.00 95.06 118 GLU A C 1
ATOM 946 O O . GLU A 1 118 ? 18.943 4.761 -21.660 1.00 95.06 118 GLU A O 1
ATOM 951 N N . VAL A 1 119 ? 20.984 4.910 -22.528 1.00 92.88 119 VAL A N 1
ATOM 952 C CA . VAL A 1 119 ? 20.497 5.240 -23.885 1.00 92.88 119 VAL A CA 1
ATOM 953 C C . VAL A 1 119 ? 19.744 4.067 -24.526 1.00 92.88 119 VAL A C 1
ATOM 955 O O . VAL A 1 119 ? 18.877 4.275 -25.375 1.00 92.88 119 VAL A O 1
ATOM 958 N N . ASP A 1 120 ? 20.077 2.845 -24.128 1.00 95.19 120 ASP A N 1
ATOM 959 C CA . ASP A 1 120 ? 19.547 1.580 -24.625 1.00 95.19 120 ASP A CA 1
ATOM 960 C C . ASP A 1 120 ? 18.783 0.790 -23.553 1.00 95.19 120 ASP A C 1
ATOM 962 O O . ASP A 1 120 ? 18.689 -0.434 -23.644 1.00 95.19 120 ASP A O 1
ATOM 966 N N . TYR A 1 121 ? 18.206 1.484 -22.563 1.00 96.12 121 TYR A N 1
ATOM 967 C CA . TYR A 1 121 ? 17.421 0.833 -21.517 1.00 96.12 121 TYR A CA 1
ATOM 968 C C . TYR A 1 121 ? 16.247 0.027 -22.093 1.00 96.12 121 TYR A C 1
ATOM 970 O O . TYR A 1 121 ? 15.583 0.414 -23.062 1.00 96.12 121 TYR A O 1
ATOM 978 N N . ASP A 1 122 ? 15.980 -1.115 -21.465 1.00 97.38 122 ASP A N 1
ATOM 979 C CA . ASP A 1 122 ? 14.911 -2.014 -21.874 1.00 97.38 122 ASP A CA 1
ATOM 980 C C . ASP A 1 122 ? 13.557 -1.518 -21.343 1.00 97.38 122 ASP A C 1
ATOM 982 O O . ASP A 1 122 ? 13.242 -1.624 -20.156 1.00 97.38 122 ASP A O 1
ATOM 986 N N . VAL A 1 123 ? 12.744 -0.981 -22.254 1.00 97.31 123 VAL A N 1
ATOM 987 C CA . VAL A 1 123 ? 11.401 -0.460 -21.965 1.00 97.31 123 VAL A CA 1
ATOM 988 C C . VAL A 1 123 ? 10.448 -1.550 -21.459 1.00 97.31 123 VAL A C 1
ATOM 990 O O . VAL A 1 123 ? 9.594 -1.259 -20.623 1.00 97.31 123 VAL A O 1
ATOM 993 N N . ASP A 1 124 ? 10.579 -2.789 -21.941 1.00 97.88 124 ASP A N 1
ATOM 994 C CA . ASP A 1 124 ? 9.720 -3.909 -21.532 1.00 97.88 124 ASP A CA 1
ATOM 995 C C . ASP A 1 124 ? 10.069 -4.357 -20.108 1.00 97.88 124 ASP A C 1
ATOM 997 O O . ASP A 1 124 ? 9.189 -4.526 -19.259 1.00 97.88 124 ASP A O 1
ATOM 1001 N N . SER A 1 125 ? 11.369 -4.428 -19.811 1.00 97.31 125 SER A N 1
ATOM 1002 C CA . SER A 1 125 ? 11.876 -4.683 -18.461 1.00 97.31 125 SER A CA 1
ATOM 1003 C C . SER A 1 125 ? 11.456 -3.590 -17.474 1.00 97.31 125 SER A C 1
ATOM 1005 O O . SER A 1 125 ? 10.985 -3.902 -16.378 1.00 97.31 125 SER A O 1
ATOM 1007 N N . TYR A 1 126 ? 11.564 -2.314 -17.864 1.00 98.19 126 TYR A N 1
ATOM 1008 C CA . TYR A 1 126 ? 11.101 -1.185 -17.053 1.00 98.19 126 TYR A CA 1
ATOM 1009 C C . TYR A 1 126 ? 9.599 -1.286 -16.755 1.00 98.19 126 TYR A C 1
ATOM 1011 O O . TYR A 1 126 ? 9.185 -1.184 -15.600 1.00 98.19 126 TYR A O 1
ATOM 1019 N N . ALA A 1 127 ? 8.776 -1.516 -17.785 1.00 98.31 127 ALA A N 1
ATOM 1020 C CA . ALA A 1 127 ? 7.326 -1.600 -17.633 1.00 98.31 127 ALA A CA 1
ATOM 1021 C C . ALA A 1 127 ? 6.915 -2.773 -16.732 1.00 98.31 127 ALA A C 1
ATOM 1023 O O . ALA A 1 127 ? 6.085 -2.591 -15.845 1.00 98.31 127 ALA A O 1
ATOM 1024 N N . THR A 1 128 ? 7.547 -3.936 -16.910 1.00 98.38 128 THR A N 1
ATOM 1025 C CA . THR A 1 128 ? 7.294 -5.138 -16.101 1.00 98.38 128 THR A CA 1
ATOM 1026 C C . THR A 1 128 ? 7.656 -4.916 -14.630 1.00 98.38 128 THR A C 1
ATOM 1028 O O . THR A 1 128 ? 6.893 -5.276 -13.736 1.00 98.38 128 THR A O 1
ATOM 1031 N N . GLN A 1 129 ? 8.810 -4.300 -14.354 1.00 98.19 129 GLN A N 1
ATOM 1032 C CA . GLN A 1 129 ? 9.231 -4.006 -12.982 1.00 98.19 129 GLN A CA 1
ATOM 1033 C C . GLN A 1 129 ? 8.329 -2.958 -12.321 1.00 98.19 129 GLN A C 1
ATOM 1035 O O . GLN A 1 129 ? 7.948 -3.124 -11.163 1.00 98.19 129 GLN A O 1
ATOM 1040 N N . LEU A 1 130 ? 7.933 -1.914 -13.059 1.00 98.31 130 LEU A N 1
ATOM 1041 C CA . LEU A 1 130 ? 6.993 -0.912 -12.558 1.00 98.31 130 LEU A CA 1
ATOM 1042 C C . LEU A 1 130 ? 5.637 -1.536 -12.216 1.00 98.31 130 LEU A C 1
ATOM 1044 O O . LEU A 1 130 ? 5.078 -1.247 -11.161 1.00 98.31 130 LEU A O 1
ATOM 1048 N N . GLU A 1 131 ? 5.111 -2.383 -13.101 1.00 98.50 131 GLU A N 1
ATOM 1049 C CA . GLU A 1 131 ? 3.844 -3.084 -12.895 1.00 98.50 131 GLU A CA 1
ATOM 1050 C C . GLU A 1 131 ? 3.890 -3.935 -11.622 1.00 98.50 131 GLU A C 1
ATOM 1052 O O . GLU A 1 131 ? 3.019 -3.785 -10.767 1.00 98.50 131 GLU A O 1
ATOM 1057 N N . ALA A 1 132 ? 4.954 -4.719 -11.425 1.00 98.19 132 ALA A N 1
ATOM 1058 C CA . ALA A 1 132 ? 5.123 -5.541 -10.228 1.00 98.19 132 ALA A CA 1
ATOM 1059 C C . ALA A 1 132 ? 5.157 -4.712 -8.928 1.00 98.19 132 ALA A C 1
ATOM 1061 O O . ALA A 1 132 ? 4.514 -5.079 -7.941 1.00 98.19 132 ALA A O 1
ATOM 1062 N N . ILE A 1 133 ? 5.863 -3.572 -8.918 1.00 97.94 133 ILE A N 1
ATOM 1063 C CA . ILE A 1 133 ? 5.893 -2.662 -7.759 1.00 97.94 133 ILE A CA 1
ATOM 1064 C C . ILE A 1 133 ? 4.488 -2.116 -7.474 1.00 97.94 133 ILE A C 1
ATOM 1066 O O . ILE A 1 133 ? 4.055 -2.067 -6.320 1.00 97.94 133 ILE A O 1
ATOM 1070 N N . LEU A 1 134 ? 3.764 -1.697 -8.514 1.00 98.38 134 LEU A N 1
ATOM 1071 C CA . LEU A 1 134 ? 2.422 -1.135 -8.375 1.00 98.38 134 LEU A CA 1
ATOM 1072 C C . LEU A 1 134 ? 1.409 -2.170 -7.879 1.00 98.38 134 LEU A C 1
ATOM 1074 O O . LEU A 1 134 ? 0.609 -1.844 -7.001 1.00 98.38 134 LEU A O 1
ATOM 1078 N N . GLU A 1 135 ? 1.451 -3.398 -8.394 1.00 98.56 135 GLU A N 1
ATOM 1079 C CA . GLU A 1 135 ? 0.603 -4.497 -7.920 1.00 98.56 135 GLU A CA 1
ATOM 1080 C C . GLU A 1 135 ? 0.850 -4.773 -6.435 1.00 98.56 135 GLU A C 1
ATOM 1082 O O . GLU A 1 135 ? -0.090 -4.745 -5.637 1.00 98.56 135 GLU A O 1
ATOM 1087 N N . GLN A 1 136 ? 2.118 -4.905 -6.031 1.00 98.06 136 GLN A N 1
ATOM 1088 C CA . GLN A 1 136 ? 2.469 -5.129 -4.629 1.00 98.06 136 GLN A CA 1
ATOM 1089 C C . GLN A 1 136 ? 1.979 -3.982 -3.722 1.00 98.06 136 GLN A C 1
ATOM 1091 O O . GLN A 1 136 ? 1.427 -4.226 -2.645 1.00 98.06 136 GLN A O 1
ATOM 1096 N N . LYS A 1 137 ? 2.135 -2.723 -4.163 1.00 98.19 137 LYS A N 1
ATOM 1097 C CA . LYS A 1 137 ? 1.616 -1.538 -3.456 1.00 98.19 137 LYS A CA 1
ATOM 1098 C C . LYS A 1 137 ? 0.108 -1.598 -3.279 1.00 98.19 137 LYS A C 1
ATOM 1100 O O . LYS A 1 137 ? -0.397 -1.324 -2.189 1.00 98.19 137 LYS A O 1
ATOM 1105 N N . ILE A 1 138 ? -0.616 -1.923 -4.347 1.00 98.44 138 ILE A N 1
ATOM 1106 C CA . ILE A 1 138 ? -2.076 -1.990 -4.335 1.00 98.44 138 ILE A CA 1
ATOM 1107 C C . ILE A 1 138 ? -2.556 -3.047 -3.345 1.00 98.44 138 ILE A C 1
ATOM 1109 O O . ILE A 1 138 ? -3.456 -2.742 -2.557 1.00 98.44 138 ILE A O 1
ATOM 1113 N N . ASP A 1 139 ? -1.966 -4.238 -3.356 1.00 98.38 139 ASP A N 1
ATOM 1114 C CA . ASP A 1 139 ? -2.382 -5.350 -2.500 1.00 98.38 139 ASP A CA 1
ATOM 1115 C C . ASP A 1 139 ? -2.189 -5.021 -1.018 1.00 98.38 139 ASP A C 1
ATOM 1117 O O . ASP A 1 139 ? -3.144 -5.049 -0.235 1.00 98.38 139 ASP A O 1
ATOM 1121 N N . ILE A 1 140 ? -0.983 -4.590 -0.644 1.00 97.69 140 ILE A N 1
ATOM 1122 C CA . ILE A 1 140 ? -0.634 -4.285 0.748 1.00 97.69 140 ILE A CA 1
ATOM 1123 C C . ILE A 1 140 ? -1.447 -3.095 1.283 1.00 97.69 140 ILE A C 1
ATOM 1125 O O . ILE A 1 140 ? -2.008 -3.146 2.382 1.00 97.69 140 ILE A O 1
ATOM 1129 N N . LEU A 1 141 ? -1.578 -2.018 0.500 1.00 98.31 141 LEU A N 1
ATOM 1130 C CA . LEU A 1 141 ? -2.384 -0.859 0.904 1.00 98.31 141 LEU A CA 1
ATOM 1131 C C . LEU A 1 141 ? -3.877 -1.195 0.977 1.00 98.31 141 LEU A C 1
ATOM 1133 O O . LEU A 1 141 ? -4.614 -0.601 1.770 1.00 98.31 141 LEU A O 1
ATOM 1137 N N . THR A 1 142 ? -4.339 -2.130 0.147 1.00 98.56 142 THR A N 1
ATOM 1138 C CA . THR A 1 142 ? -5.716 -2.618 0.182 1.00 98.56 142 THR A CA 1
ATOM 1139 C C . THR A 1 142 ? -6.004 -3.366 1.470 1.00 98.56 142 THR A C 1
ATOM 1141 O O . THR A 1 142 ? -7.004 -3.055 2.121 1.00 98.56 142 THR A O 1
ATOM 1144 N N . GLU A 1 143 ? -5.109 -4.263 1.873 1.00 98.25 143 GLU A N 1
ATOM 1145 C CA . GLU A 1 143 ? -5.235 -5.007 3.121 1.00 98.25 143 GLU A CA 1
ATOM 1146 C C . GLU A 1 143 ? 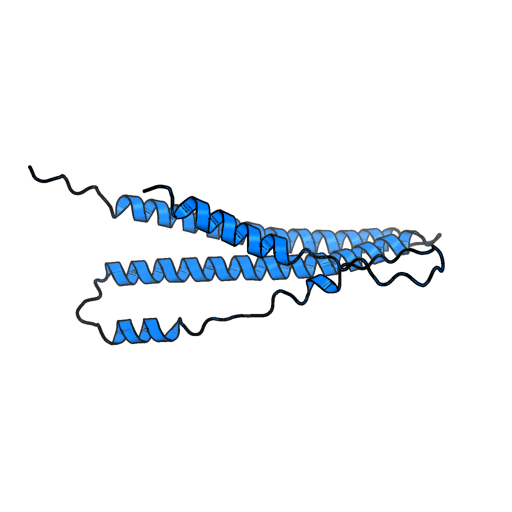-5.286 -4.069 4.335 1.00 98.25 143 GLU A C 1
ATOM 1148 O O . GLU A 1 143 ? -6.245 -4.116 5.113 1.00 98.25 143 GLU A O 1
ATOM 1153 N N . LEU A 1 144 ? -4.320 -3.148 4.461 1.00 98.50 144 LEU A N 1
ATOM 1154 C CA . LEU A 1 144 ? -4.293 -2.189 5.570 1.00 98.50 144 LEU A CA 1
ATOM 1155 C C . LEU A 1 144 ? -5.574 -1.346 5.613 1.00 98.50 144 LEU A C 1
ATOM 1157 O O . LEU A 1 144 ? -6.177 -1.160 6.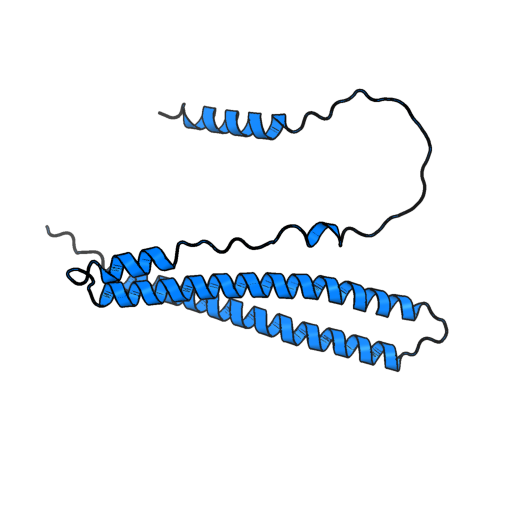671 1.00 98.50 144 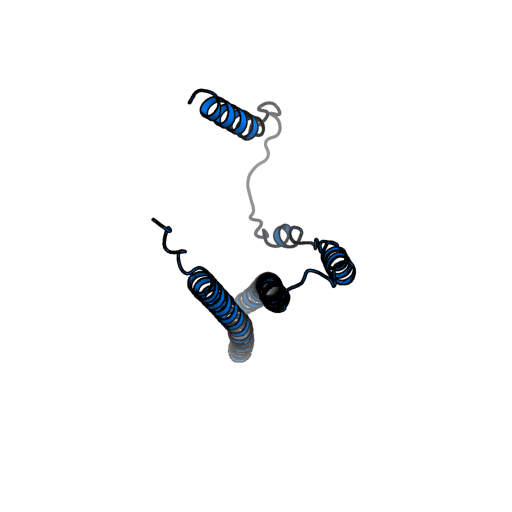LEU A O 1
ATOM 1161 N N . ARG A 1 145 ? -6.031 -0.849 4.459 1.00 98.62 145 ARG A N 1
ATOM 1162 C CA . ARG A 1 145 ? -7.272 -0.073 4.369 1.00 98.62 145 ARG A CA 1
ATOM 1163 C C . ARG A 1 145 ? -8.472 -0.867 4.880 1.00 98.62 145 ARG A C 1
ATOM 1165 O O . ARG A 1 145 ? -9.335 -0.291 5.546 1.00 98.62 145 ARG A O 1
ATOM 1172 N N . ASP A 1 146 ? -8.572 -2.146 4.546 1.00 98.44 146 ASP A N 1
ATOM 1173 C CA . ASP A 1 146 ? -9.716 -2.966 4.934 1.00 98.44 146 ASP A CA 1
ATOM 1174 C C . ASP A 1 146 ? -9.669 -3.345 6.425 1.00 98.44 146 ASP A C 1
ATOM 1176 O O . ASP A 1 146 ? -10.711 -3.328 7.092 1.00 98.44 146 ASP A O 1
ATOM 1180 N N . LYS A 1 147 ? -8.472 -3.520 6.997 1.00 97.81 147 LYS A N 1
ATOM 1181 C CA . LYS A 1 147 ? -8.277 -3.620 8.453 1.00 97.81 147 LYS A CA 1
ATOM 1182 C C . LYS A 1 147 ? -8.683 -2.331 9.177 1.00 97.81 147 LYS A C 1
ATOM 1184 O O . LYS A 1 147 ? -9.474 -2.383 10.117 1.00 97.81 147 LYS A O 1
ATOM 1189 N N . VAL A 1 148 ? -8.274 -1.161 8.677 1.00 98.50 148 VAL A N 1
ATOM 1190 C CA . VAL A 1 148 ? -8.691 0.151 9.216 1.00 98.50 148 VAL A CA 1
ATOM 1191 C C . VAL A 1 148 ? -10.211 0.334 9.151 1.00 98.50 148 VAL A C 1
ATOM 1193 O O . VAL A 1 148 ? -10.822 0.822 10.104 1.00 98.50 148 VAL A O 1
ATOM 1196 N N . LYS A 1 149 ? -10.860 -0.061 8.045 1.00 98.25 149 LYS A N 1
ATOM 1197 C CA . LYS A 1 149 ? -12.330 -0.018 7.936 1.00 98.25 149 LYS A CA 1
ATOM 1198 C C . LYS A 1 149 ? -12.999 -0.905 8.982 1.00 98.25 149 LYS A C 1
ATOM 1200 O O . LYS A 1 149 ? -13.986 -0.473 9.574 1.00 98.25 149 LYS A O 1
ATOM 1205 N N . SER A 1 150 ? -12.468 -2.106 9.194 1.00 97.06 150 SER A N 1
ATOM 1206 C CA . SER A 1 150 ? -12.994 -3.070 10.165 1.00 97.06 150 SER A CA 1
ATOM 1207 C C . SER A 1 150 ? -12.853 -2.547 11.594 1.00 97.06 150 SER A C 1
ATOM 1209 O O . SER A 1 150 ? -13.831 -2.529 12.334 1.00 97.06 150 SER A O 1
ATOM 1211 N N . PHE A 1 151 ? -11.685 -2.004 11.947 1.00 97.31 151 PHE A N 1
ATOM 1212 C CA . PHE A 1 151 ? -11.461 -1.353 13.239 1.00 97.31 151 PHE A CA 1
ATOM 1213 C C . PHE A 1 151 ? -12.413 -0.174 13.469 1.00 97.31 151 PHE A C 1
ATOM 1215 O O . PHE A 1 151 ? -13.046 -0.065 14.518 1.00 97.31 151 PHE A O 1
ATOM 1222 N N . ARG A 1 152 ? -12.615 0.676 12.455 1.00 97.50 152 ARG A N 1
ATOM 1223 C CA . ARG A 1 152 ? -13.576 1.782 12.548 1.00 97.50 152 ARG A CA 1
ATOM 1224 C C . ARG A 1 152 ? -15.016 1.296 12.733 1.00 97.50 152 ARG A C 1
ATOM 1226 O O . ARG A 1 152 ? -15.779 1.951 13.436 1.00 97.50 152 ARG A O 1
ATOM 1233 N N . ALA A 1 153 ? -15.402 0.200 12.082 1.00 95.62 153 ALA A N 1
ATOM 1234 C CA . ALA A 1 153 ? -16.729 -0.385 12.254 1.00 95.62 153 ALA A CA 1
ATOM 1235 C C . ALA A 1 153 ? -16.921 -0.919 13.683 1.00 95.62 153 ALA A C 1
ATOM 1237 O O . ALA A 1 153 ? -17.939 -0.610 14.299 1.00 95.62 153 ALA A O 1
ATOM 1238 N N . ALA A 1 154 ? -15.919 -1.612 14.236 1.00 92.19 154 ALA A N 1
ATOM 1239 C CA . ALA A 1 154 ? -15.937 -2.098 15.617 1.00 92.19 154 ALA A CA 1
ATOM 1240 C C . ALA A 1 154 ? -16.073 -0.952 16.639 1.00 92.19 154 ALA A C 1
ATOM 1242 O O . ALA A 1 154 ? -16.907 -1.027 17.539 1.00 92.19 154 ALA A O 1
ATOM 1243 N N . LEU A 1 155 ? -15.350 0.160 16.447 1.00 92.56 155 LEU A N 1
ATOM 1244 C CA . LEU A 1 155 ? -15.493 1.363 17.284 1.00 92.56 155 LEU A CA 1
ATOM 1245 C C . LEU A 1 155 ? -16.918 1.941 17.255 1.00 92.56 155 LEU A C 1
ATOM 1247 O O . LEU A 1 155 ? -17.440 2.393 18.271 1.00 92.56 155 LEU A O 1
ATOM 1251 N N . GLN A 1 156 ? -17.562 1.942 16.086 1.00 91.50 156 GLN A N 1
ATOM 1252 C CA . GLN A 1 156 ? -18.935 2.437 15.953 1.00 91.50 156 GLN A CA 1
ATOM 1253 C C . GLN A 1 156 ? -19.956 1.512 16.621 1.00 91.50 156 GLN A C 1
ATOM 1255 O O . GLN A 1 156 ? -20.957 1.997 17.153 1.00 91.50 156 GLN A O 1
ATOM 1260 N N . GLU A 1 157 ? -19.732 0.201 16.569 1.00 88.38 157 GLU A N 1
ATOM 1261 C CA . GLU A 1 157 ? -20.580 -0.793 17.226 1.00 88.38 157 GLU A CA 1
ATOM 1262 C C . GLU A 1 157 ? -20.480 -0.692 18.754 1.00 88.38 157 GLU A C 1
ATOM 1264 O O . GLU A 1 157 ? -21.515 -0.636 19.424 1.00 88.38 157 GLU A O 1
ATOM 1269 N N . GLU A 1 158 ? -19.264 -0.560 19.294 1.00 84.56 158 GLU A N 1
ATOM 1270 C CA . GLU A 1 158 ? -19.025 -0.331 20.725 1.00 84.56 158 GLU A CA 1
ATOM 1271 C C . GLU A 1 158 ? -19.754 0.929 21.213 1.00 84.56 158 GLU A C 1
ATOM 1273 O O . GLU A 1 158 ? -20.536 0.863 22.165 1.00 84.56 158 GLU A O 1
ATOM 1278 N N . GLU A 1 159 ? -19.614 2.057 20.506 1.00 83.81 159 GLU A N 1
ATOM 1279 C CA . GLU A 1 159 ? -20.262 3.313 20.898 1.00 83.81 159 GLU A CA 1
ATOM 1280 C C . GLU A 1 159 ? -21.800 3.181 20.913 1.00 83.81 159 GLU A C 1
ATOM 1282 O O . GLU A 1 159 ? -22.496 3.745 21.769 1.00 83.81 159 GLU A O 1
ATOM 1287 N N . GLN A 1 160 ? -22.362 2.434 19.956 1.00 82.50 160 GLN A N 1
ATOM 1288 C CA . GLN A 1 160 ? -23.799 2.171 19.883 1.00 82.50 160 GLN A CA 1
ATOM 1289 C C . GLN A 1 160 ? -24.278 1.243 21.003 1.00 82.50 160 GLN A C 1
ATOM 1291 O O . GLN A 1 160 ? -25.328 1.514 21.595 1.00 82.50 160 GLN A O 1
ATOM 1296 N N . ALA A 1 161 ? -23.526 0.189 21.323 1.00 78.25 161 ALA A N 1
ATOM 1297 C CA . ALA A 1 161 ? -23.824 -0.711 22.433 1.00 78.25 161 ALA A CA 1
ATOM 1298 C C . ALA A 1 161 ? -23.780 0.039 23.776 1.00 78.25 161 ALA A C 1
ATOM 1300 O O . ALA A 1 161 ? -24.730 -0.027 24.563 1.00 78.25 161 ALA A O 1
ATOM 1301 N N . SER A 1 162 ? -22.753 0.865 23.982 1.00 70.56 162 SER A N 1
ATOM 1302 C CA . SER A 1 162 ? -22.582 1.718 25.163 1.00 70.56 162 SER A CA 1
ATOM 1303 C C . SER A 1 162 ? -23.743 2.710 25.358 1.00 70.56 162 SER A C 1
ATOM 1305 O O . SER A 1 162 ? -24.177 2.957 26.488 1.00 70.56 162 SER A O 1
ATOM 1307 N N . LYS A 1 163 ? -24.337 3.228 24.272 1.00 73.88 163 LYS A N 1
ATOM 1308 C CA . LYS A 1 163 ? -25.551 4.072 24.330 1.00 73.88 163 LYS A CA 1
ATOM 1309 C C . LYS A 1 163 ? -26.814 3.298 24.729 1.00 73.88 163 LYS A C 1
ATOM 1311 O O . LYS A 1 163 ? -27.685 3.875 25.378 1.00 73.88 163 LYS A O 1
ATOM 1316 N N . GLN A 1 164 ? -26.934 2.025 24.352 1.00 64.56 164 GLN A N 1
ATOM 1317 C CA . GLN A 1 164 ? -28.116 1.197 24.642 1.00 64.56 164 GLN A CA 1
ATOM 1318 C C . GLN A 1 164 ? -28.108 0.616 26.062 1.00 64.56 164 GLN A C 1
ATOM 1320 O O . GLN A 1 164 ? -29.167 0.477 26.671 1.00 64.56 164 GLN A O 1
ATOM 1325 N N . ILE A 1 165 ? -26.925 0.340 26.619 1.00 64.31 165 ILE A N 1
ATOM 1326 C CA . ILE A 1 165 ? -26.752 -0.187 27.985 1.00 64.31 165 ILE A CA 1
ATOM 1327 C C . ILE A 1 165 ? -27.018 0.890 29.057 1.00 64.31 165 ILE A C 1
ATOM 1329 O O . ILE A 1 165 ? -27.282 0.571 30.215 1.00 64.31 165 ILE A O 1
ATOM 1333 N N . ASN A 1 166 ? -27.037 2.172 28.672 1.00 50.16 166 ASN A N 1
ATOM 1334 C CA . ASN A 1 166 ? -27.264 3.313 29.559 1.00 50.16 166 ASN A CA 1
ATOM 1335 C C . ASN A 1 166 ? -28.646 3.978 29.321 1.00 50.16 166 ASN A C 1
ATOM 1337 O O . ASN A 1 166 ? -28.715 5.161 28.964 1.00 50.16 166 ASN A O 1
ATOM 1341 N N . PRO A 1 167 ? -29.794 3.284 29.508 1.00 46.59 167 PRO A N 1
ATOM 1342 C CA . PRO A 1 167 ? -31.073 3.972 29.525 1.00 46.59 167 PRO A CA 1
ATOM 1343 C C . PRO A 1 167 ? -31.083 4.846 30.779 1.00 46.59 167 PRO A C 1
ATOM 1345 O O . PRO A 1 167 ? -31.051 4.336 31.899 1.00 46.59 167 PRO A O 1
ATOM 1348 N N . LYS A 1 168 ? -31.088 6.175 30.596 1.00 46.22 168 LYS A N 1
ATOM 1349 C CA . LYS A 1 168 ? -31.275 7.166 31.667 1.00 46.22 168 LYS A CA 1
ATOM 1350 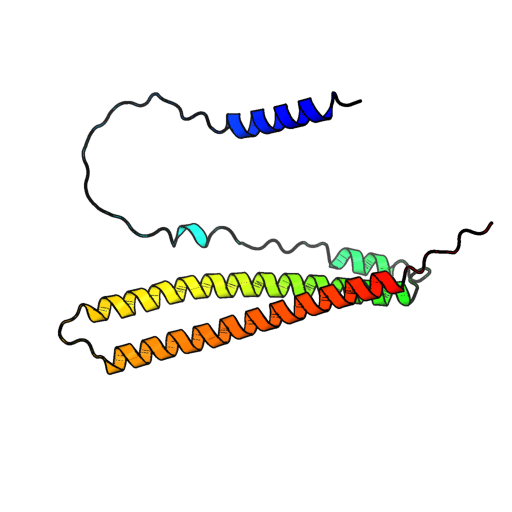C C . LYS A 1 168 ? -32.292 6.623 32.674 1.00 46.22 168 LYS A C 1
ATOM 1352 O O . LYS A 1 168 ? -33.479 6.560 32.352 1.00 46.22 168 LYS A O 1
ATOM 1357 N N . ARG A 1 169 ? -31.839 6.236 33.877 1.00 42.59 169 ARG A N 1
ATOM 1358 C CA . ARG A 1 169 ? -32.739 5.904 34.992 1.00 42.59 169 ARG A CA 1
ATOM 1359 C C . ARG A 1 169 ? -33.754 7.046 35.092 1.00 42.59 169 ARG A C 1
ATOM 1361 O O . ARG A 1 169 ? -33.318 8.190 35.266 1.00 42.59 169 ARG A O 1
ATOM 1368 N N . PRO A 1 170 ? -35.070 6.792 34.969 1.00 44.59 170 PRO A N 1
ATOM 1369 C CA . PRO A 1 170 ? -36.055 7.807 35.282 1.00 44.59 170 PRO A CA 1
ATOM 1370 C C . PRO A 1 170 ? -35.779 8.240 36.716 1.00 44.59 170 PRO A C 1
ATOM 1372 O O . PRO A 1 170 ? -35.717 7.411 37.625 1.00 44.59 170 PRO A O 1
ATOM 1375 N N . ARG A 1 171 ? -35.516 9.532 36.893 1.00 46.84 171 ARG A N 1
ATOM 1376 C CA . ARG A 1 171 ? -35.354 10.147 38.204 1.00 46.84 171 ARG A CA 1
ATOM 1377 C C . ARG A 1 171 ? -36.655 9.865 38.958 1.00 46.84 171 ARG A C 1
ATOM 1379 O O . ARG A 1 171 ? -37.696 10.382 38.561 1.00 46.84 171 ARG A O 1
ATOM 1386 N N . ALA A 1 172 ? -36.608 8.982 39.953 1.00 42.72 172 ALA A N 1
ATOM 1387 C CA . ALA A 1 172 ? -37.746 8.755 40.830 1.00 42.72 172 ALA A CA 1
ATOM 1388 C C . ALA A 1 172 ? -38.068 10.089 41.522 1.00 42.72 172 ALA A C 1
ATOM 1390 O O . ALA A 1 172 ? -37.162 10.723 42.072 1.00 42.72 172 ALA A O 1
ATOM 1391 N N . LEU A 1 173 ? -39.317 10.535 41.359 1.00 44.41 173 LEU A N 1
ATOM 1392 C CA . LEU A 1 173 ? -39.906 11.697 42.027 1.00 44.41 173 LEU A CA 1
ATOM 1393 C C . LEU A 1 173 ? -40.128 11.406 43.512 1.00 44.41 173 LEU A C 1
ATOM 1395 O O . LEU A 1 173 ? -40.483 10.246 43.824 1.00 44.41 173 LEU A O 1
#

pLDDT: mean 73.34, std 22.63, range [31.89, 98.62]

Radius of gyration: 27.81 Å; chains: 1; bounding box: 77×48×68 Å

Sequence (173 aa):
MASCENTLNTLRYANRVKELTVDPSAAGDIRPIIHHAPNQIDDLETQWGVGSSPQRDDLKLLCEQNEEEVSPQLFTFHEAVSQMVEMEEQVVEDHRAVFQESIRWLEDEKALLEMTEEVDYDVDSYATQLEAILEQKIDILTELRDKVKSFRAALQEEEQASKQINPKRPRAL